Protein 1TC3 (pdb70)

Foldseek 3Di:
DVDDDDDPVLVVVLVVCVVVVHDLVVSCVVVVDDSVNSVVCVVPVPCVVPD

Radius of gyration: 10.1 Å; Cα contacts (8 Å, |Δi|>4): 27; chains: 1; bounding box: 21×24×19 Å

Secondary structure (DSSP, 8-state):
--SPPPPHHHHHHHHHHHHTT--HHHHHHHHT--HHHHHHHHH-STTTT--

CATH classification: 1.10.10.60

Structure (mmCIF, N/CA/C/O backbone):
data_1TC3
#
_entry.id   1TC3
#
_cell.length_a   37.180
_cell.length_b   202.790
_cell.length_c   62.140
_cell.angle_alpha   90.00
_cell.angle_beta   90.00
_cell.angle_gamma   90.00
#
_symmetry.space_group_name_H-M   'C 2 2 21'
#
loop_
_entity.id
_entity.type
_entity.pdbx_description
1 polymer "DNA (5'-D(*AP*GP*GP*GP*GP*GP*GP*GP*TP*CP*CP*TP*AP*TP*AP*GP*A P*AP*CP*TP*T)-3')"
2 polymer "DNA (5'-D(*AP*GP*TP*TP*CP*TP*AP*TP*AP*GP*GP*AP*CP*CP*CP*CP*C P*CP*CP*T)-3')"
3 polymer 'PROTEIN (TC3 TRANSPOSASE)'
4 water water
#
loop_
_atom_site.group_PDB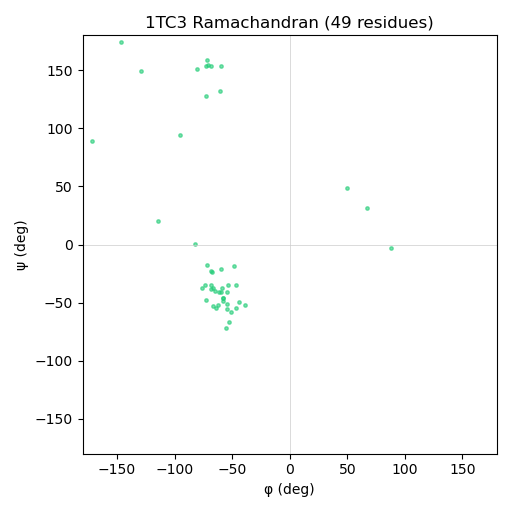
_atom_site.id
_atom_site.type_symbol
_atom_site.label_atom_id
_atom_site.label_alt_id
_atom_site.label_comp_id
_atom_site.label_asym_id
_atom_site.label_entity_id
_atom_site.label_seq_id
_atom_site.pdbx_PDB_ins_code
_atom_site.Cartn_x
_atom_site.Cartn_y
_atom_site.Cartn_z
_atom_site.occupancy
_atom_site.B_iso_or_equiv
_atom_site.auth_seq_id
_atom_site.auth_comp_id
_atom_site.auth_asym_id
_atom_site.auth_atom_id
_atom_site.pdbx_PDB_model_num
ATOM 835 N N . PRO C 3 1 ? 10.169 121.868 34.199 1.00 33.67 202 PRO C N 1
ATOM 836 C CA . PRO C 3 1 ? 9.792 123.150 34.727 1.00 33.61 20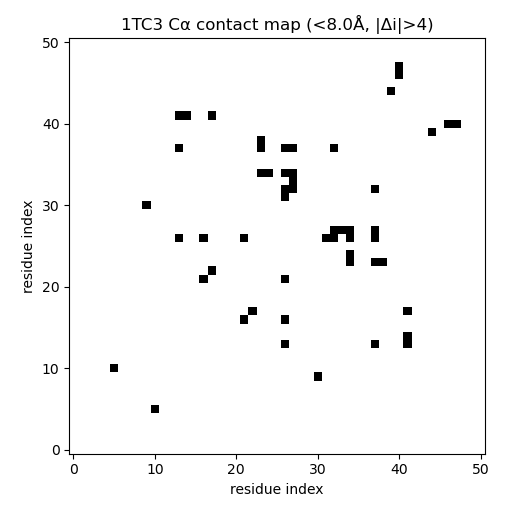2 PRO C CA 1
ATOM 837 C C . PRO C 3 1 ? 8.440 123.630 34.229 1.00 43.86 202 PRO C C 1
ATOM 838 O O . PRO C 3 1 ? 7.641 122.804 33.836 1.00 49.17 202 PRO C O 1
ATOM 842 N N . ARG C 3 2 ? 8.137 124.922 34.280 1.00 37.03 203 ARG C N 1
ATOM 843 C CA . ARG C 3 2 ? 6.820 125.337 33.854 1.00 31.47 203 ARG C CA 1
ATOM 844 C C . ARG C 3 2 ? 6.624 125.250 32.373 1.00 36.20 203 ARG C C 1
ATOM 845 O O . ARG C 3 2 ? 5.492 125.218 31.859 1.00 34.07 203 ARG C O 1
ATOM 853 N N . GLY C 3 3 ? 7.758 125.176 31.694 1.00 35.72 204 GLY C N 1
ATOM 854 C CA . GLY C 3 3 ? 7.752 125.058 30.253 1.00 28.81 204 GLY C CA 1
ATOM 855 C C . GLY C 3 3 ? 8.927 124.221 29.770 1.00 28.48 204 GLY C C 1
ATOM 856 O O . GLY C 3 3 ? 9.820 123.849 30.528 1.00 33.61 204 GLY C O 1
ATOM 857 N N . SER C 3 4 ? 8.948 123.964 28.477 1.00 20.64 205 SER C N 1
ATOM 858 C CA . SER C 3 4 ? 10.002 123.184 27.887 1.00 22.87 205 SER C CA 1
ATOM 859 C C . SER C 3 4 ? 11.330 123.874 27.886 1.00 49.48 205 SER C C 1
ATOM 860 O O . SER C 3 4 ? 11.434 125.112 27.872 1.00 61.47 205 SER C O 1
ATOM 863 N N . ALA C 3 5 ? 12.352 123.038 27.882 1.00 39.93 206 ALA C N 1
ATOM 864 C CA . ALA C 3 5 ? 13.699 123.547 27.836 1.00 40.29 206 ALA C CA 1
ATOM 865 C C . ALA C 3 5 ? 13.994 124.116 26.442 1.00 43.74 206 ALA C C 1
ATOM 866 O O . ALA C 3 5 ? 13.330 123.788 25.464 1.00 44.59 206 ALA C O 1
ATOM 868 N N . LEU C 3 6 ? 14.984 124.989 26.332 1.00 42.85 207 LEU C N 1
ATOM 869 C CA . LEU C 3 6 ? 15.293 125.624 25.056 1.00 39.08 207 LEU C CA 1
ATOM 870 C C . LEU C 3 6 ? 15.943 124.738 24.051 1.00 39.43 207 LEU C C 1
ATOM 871 O O . LEU C 3 6 ? 17.007 124.173 24.306 1.00 40.63 207 LEU C O 1
ATOM 876 N N . SER C 3 7 ? 15.327 124.732 22.882 1.00 30.82 208 SER C N 1
ATOM 877 C CA . SER C 3 7 ? 15.813 123.987 21.772 1.00 21.60 208 SER C CA 1
ATOM 878 C C . SER C 3 7 ? 17.063 124.597 21.206 1.00 42.35 208 SER C C 1
ATOM 879 O O . SER C 3 7 ? 17.331 125.785 21.305 1.00 56.70 208 SER C O 1
ATOM 882 N N . ASP C 3 8 ? 17.844 12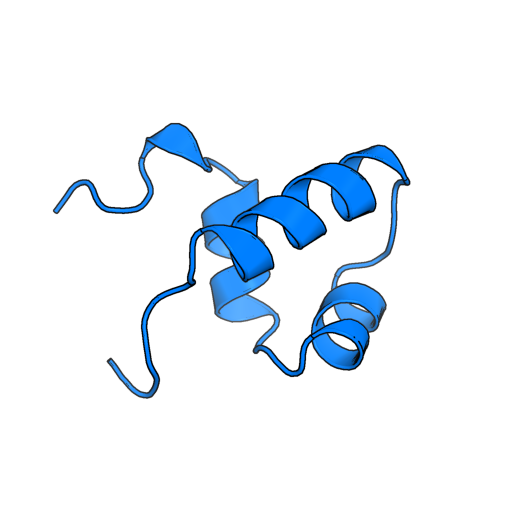3.764 20.584 1.00 48.70 209 ASP C N 1
ATOM 883 C CA . ASP C 3 8 ? 19.068 124.226 19.998 1.00 48.42 209 ASP C CA 1
ATOM 884 C C . ASP C 3 8 ? 18.834 125.395 19.075 1.00 39.78 209 ASP C C 1
ATOM 885 O O . ASP C 3 8 ? 19.673 126.281 19.017 1.00 36.59 209 ASP C O 1
ATOM 890 N N . THR C 3 9 ? 17.694 125.403 18.373 1.00 34.48 210 THR C N 1
ATOM 891 C CA . THR C 3 9 ? 17.377 126.534 17.500 1.00 41.56 210 THR C CA 1
ATOM 892 C C . THR C 3 9 ? 17.133 127.844 18.297 1.00 52.49 210 THR C C 1
ATOM 893 O O . THR C 3 9 ? 17.694 128.915 18.016 1.00 50.57 210 THR C O 1
ATOM 897 N N . GLU C 3 10 ? 16.233 127.747 19.275 1.00 36.16 211 GLU C N 1
ATOM 898 C CA . GLU C 3 10 ? 15.904 128.845 20.130 1.00 29.37 211 GLU C CA 1
ATOM 899 C C . GLU C 3 10 ? 17.218 129.327 20.713 1.00 32.40 211 GLU C C 1
ATOM 900 O O . GLU C 3 10 ? 17.644 130.467 20.582 1.00 34.41 211 GLU C O 1
ATOM 906 N N . ARG C 3 11 ? 17.938 128.446 21.336 1.00 25.74 212 ARG C N 1
ATOM 907 C CA . ARG C 3 11 ? 19.161 128.980 21.852 1.00 28.88 212 ARG C CA 1
ATOM 908 C C . ARG C 3 11 ? 20.064 129.548 20.793 1.00 24.60 212 ARG C C 1
ATOM 909 O O . ARG C 3 11 ? 20.940 130.336 21.075 1.00 32.21 212 ARG C O 1
ATOM 917 N N . ALA C 3 12 ? 19.866 129.124 19.583 1.00 25.05 213 ALA C N 1
ATOM 918 C CA . ALA C 3 12 ? 20.715 129.588 18.495 1.00 32.25 213 ALA C CA 1
ATOM 919 C C . ALA C 3 12 ? 20.319 131.000 18.100 1.00 37.08 213 ALA C C 1
ATOM 920 O O . ALA C 3 12 ? 21.132 131.835 17.749 1.00 35.13 213 ALA C O 1
ATOM 922 N N . GLN C 3 13 ? 19.030 131.243 18.144 1.00 22.12 214 GLN C N 1
ATOM 923 C CA . GLN C 3 13 ? 18.540 132.542 17.850 1.00 20.19 214 GLN C CA 1
ATOM 924 C C . GLN C 3 13 ? 19.077 133.492 18.931 1.00 37.33 214 GLN C C 1
ATOM 925 O O . GLN C 3 13 ? 19.748 134.512 18.714 1.00 45.50 214 GLN C O 1
ATOM 931 N N . LEU C 3 14 ? 18.802 133.120 20.146 1.00 28.38 215 LEU C N 1
ATOM 932 C CA . LEU C 3 14 ? 19.262 133.874 21.257 1.00 25.55 215 LEU C CA 1
ATOM 933 C C . LEU C 3 14 ? 20.708 134.231 21.128 1.00 32.33 215 LEU C C 1
ATOM 934 O O . LEU C 3 14 ? 21.146 135.250 21.620 1.00 37.03 215 LEU C O 1
ATOM 939 N N . ASP C 3 15 ? 21.504 133.374 20.558 1.00 31.53 216 ASP C N 1
ATOM 940 C CA . ASP C 3 15 ? 22.900 133.736 20.550 1.00 32.40 216 ASP C CA 1
ATOM 941 C C . ASP C 3 15 ? 23.174 134.822 19.572 1.00 33.25 216 ASP C C 1
ATOM 942 O O . ASP C 3 15 ? 24.042 135.649 19.793 1.00 37.47 216 ASP C O 1
ATOM 947 N N . VAL C 3 16 ? 22.440 134.780 18.483 1.00 22.96 217 VAL C N 1
ATOM 948 C CA . VAL C 3 16 ? 22.625 135.768 17.443 1.00 21.27 217 VAL C CA 1
ATOM 949 C C . VAL C 3 16 ? 22.075 137.108 17.893 1.00 29.06 217 VAL C C 1
ATOM 950 O O . VAL C 3 16 ? 22.759 138.112 17.808 1.00 33.82 217 VAL C O 1
ATOM 954 N N . MET C 3 17 ? 20.863 137.084 18.434 1.00 25.74 218 MET C N 1
ATOM 955 C CA . MET C 3 17 ? 20.188 138.246 18.958 1.00 23.78 218 MET C CA 1
ATOM 956 C C . MET C 3 17 ? 21.025 138.981 19.986 1.00 29.66 218 MET C C 1
ATOM 957 O O . MET C 3 17 ? 21.091 140.198 20.063 1.00 34.64 218 MET C O 1
ATOM 962 N N . LYS C 3 18 ? 21.680 138.230 20.814 1.00 27.05 219 LYS C N 1
ATOM 963 C CA . LYS C 3 18 ? 22.514 138.858 21.797 1.00 27.51 219 LYS C CA 1
ATOM 964 C C . LYS C 3 18 ? 23.640 139.573 21.083 1.00 37.62 219 LYS C C 1
ATOM 965 O O . LYS C 3 18 ? 24.072 140.658 21.426 1.00 40.29 219 LYS C O 1
ATOM 971 N N . LEU C 3 19 ? 24.118 138.895 20.060 1.00 35.08 220 LEU C N 1
ATOM 972 C CA . LEU C 3 19 ? 25.163 139.444 19.255 1.00 37.51 220 LEU C CA 1
ATOM 973 C C . LEU C 3 19 ? 24.655 140.762 18.683 1.00 40.70 220 LEU C C 1
ATOM 974 O O . LEU C 3 19 ? 25.384 141.724 18.538 1.00 40.62 220 LEU C O 1
ATOM 979 N N . LEU C 3 20 ? 23.386 140.791 18.333 1.00 31.94 221 LEU C N 1
ATOM 980 C CA . LEU C 3 20 ? 22.807 141.977 17.759 1.00 26.92 221 LEU C CA 1
ATOM 981 C C . LEU C 3 20 ? 22.399 142.975 18.832 1.00 33.02 221 LEU C C 1
ATOM 982 O O . LEU C 3 20 ? 21.910 144.060 18.561 1.00 33.15 221 LEU C O 1
ATOM 987 N N . ASN C 3 21 ? 22.633 142.609 20.074 1.00 27.81 222 ASN C N 1
ATOM 988 C CA . ASN C 3 21 ? 22.318 143.523 21.147 1.00 27.73 222 ASN C CA 1
ATOM 989 C C . ASN C 3 21 ? 20.834 143.766 21.318 1.00 30.60 222 ASN C C 1
ATOM 990 O O . ASN C 3 21 ? 20.412 144.836 21.723 1.00 36.10 222 ASN C O 1
ATOM 995 N N . VAL C 3 22 ? 20.008 142.774 21.025 1.00 29.64 223 VAL C N 1
ATOM 996 C CA . VAL C 3 22 ? 18.570 142.930 21.171 1.00 15.26 223 VAL C CA 1
ATOM 997 C C . VAL C 3 22 ? 18.257 142.929 22.618 1.00 28.95 223 VAL C C 1
ATOM 998 O O . VAL C 3 22 ? 18.987 142.367 23.417 1.00 50.76 223 VAL C O 1
ATOM 1002 N N . SER C 3 23 ? 17.172 143.559 22.961 1.00 29.31 224 SER C N 1
ATOM 1003 C CA . SER C 3 23 ? 16.779 143.642 24.332 1.00 26.19 224 SER C CA 1
ATOM 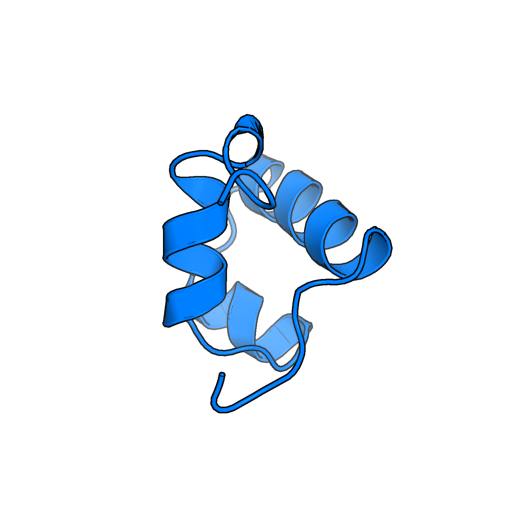1004 C C . SER C 3 23 ? 16.102 142.376 24.746 1.00 33.31 224 SER C C 1
ATOM 1005 O O . SER C 3 23 ? 15.460 141.724 23.922 1.00 39.15 224 SER C O 1
ATOM 1008 N N . LEU C 3 24 ? 16.253 142.107 26.045 1.00 21.15 225 LEU C N 1
ATOM 1009 C CA . LEU C 3 24 ? 15.651 140.964 26.654 1.00 19.83 225 LEU C CA 1
ATOM 1010 C C . LEU C 3 24 ? 14.211 140.874 26.227 1.00 37.60 225 LEU C C 1
ATOM 1011 O O . LEU C 3 24 ? 13.711 139.862 25.698 1.00 46.24 225 LEU C O 1
ATOM 1016 N N . HIS C 3 25 ? 13.540 141.973 26.463 1.00 20.07 226 HIS C N 1
ATOM 1017 C CA . HIS C 3 25 ? 12.141 142.003 26.172 1.00 15.49 226 HIS C CA 1
ATOM 1018 C C . HIS C 3 25 ? 11.843 141.729 24.721 1.00 21.89 226 HIS C C 1
ATOM 1019 O O . HIS C 3 25 ? 10.882 141.078 24.402 1.00 32.03 226 HIS C O 1
ATOM 1026 N N . GLU C 3 26 ? 12.620 142.265 23.810 1.00 27.35 227 GLU C N 1
ATOM 1027 C CA . GLU C 3 26 ? 12.277 142.018 22.431 1.00 25.54 227 GLU C CA 1
ATOM 1028 C C . GLU C 3 26 ? 12.505 140.553 22.081 1.00 39.07 227 GLU C C 1
ATOM 1029 O O . GLU C 3 26 ? 11.743 139.878 21.366 1.00 38.73 227 GLU C O 1
ATOM 1035 N N . MET C 3 27 ? 13.578 140.041 22.652 1.00 36.00 228 MET C N 1
ATOM 1036 C CA . MET C 3 27 ? 13.968 138.658 22.490 1.00 28.52 228 MET C CA 1
ATOM 1037 C C . MET C 3 27 ? 12.790 137.761 22.875 1.00 29.94 228 MET C C 1
ATOM 1038 O O . MET C 3 27 ? 12.354 136.885 22.149 1.00 35.38 228 MET C O 1
ATOM 1043 N N . SER C 3 28 ? 12.211 137.985 24.032 1.00 22.31 229 SER C N 1
ATOM 1044 C CA . SER C 3 28 ? 11.089 137.150 24.379 1.00 19.46 229 SER C CA 1
ATOM 1045 C C . SER C 3 28 ? 10.028 137.248 23.363 1.0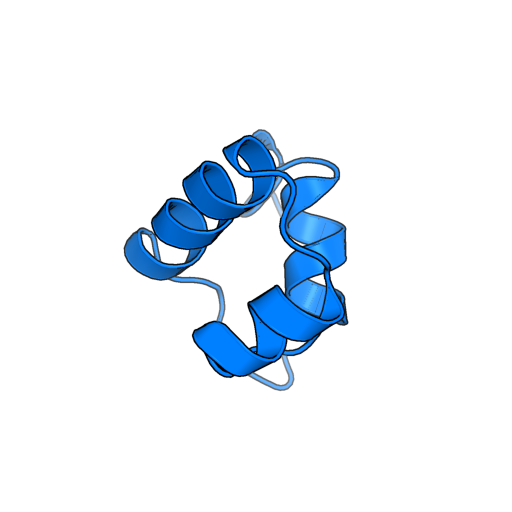0 26.88 229 SER C C 1
ATOM 1046 O O . SER C 3 28 ? 9.448 136.278 22.956 1.00 34.73 229 SER C O 1
ATOM 1049 N N . ARG C 3 29 ? 9.724 138.439 22.961 1.00 27.53 230 ARG C N 1
ATOM 1050 C CA . ARG C 3 29 ? 8.632 138.517 22.034 1.00 30.29 230 ARG C CA 1
ATOM 1051 C C . ARG C 3 29 ? 8.940 137.775 20.785 1.00 34.89 230 ARG C C 1
ATOM 1052 O O . ARG C 3 29 ? 8.101 137.076 20.205 1.00 35.30 230 ARG C O 1
ATOM 1060 N N . LYS C 3 30 ? 10.174 137.947 20.392 1.00 27.74 231 LYS C N 1
ATOM 1061 C CA . LYS C 3 30 ? 10.590 137.327 19.165 1.00 31.65 231 LYS C CA 1
ATOM 1062 C C . LYS C 3 30 ? 10.413 135.808 19.141 1.00 39.52 231 LYS C C 1
ATOM 1063 O O . LYS C 3 30 ? 9.889 135.278 18.179 1.00 38.71 231 LYS C O 1
ATOM 1069 N N . ILE C 3 31 ? 10.814 135.084 20.193 1.00 31.36 232 ILE C N 1
ATOM 1070 C CA . ILE C 3 31 ? 10.650 133.640 20.156 1.00 23.77 232 ILE C CA 1
ATOM 1071 C C . ILE C 3 31 ? 9.669 133.113 21.168 1.00 33.38 232 ILE C C 1
ATOM 1072 O O . ILE C 3 31 ? 9.631 131.940 21.529 1.00 41.82 232 ILE C O 1
ATOM 1077 N N . SER C 3 32 ? 8.836 133.988 21.609 1.00 22.18 233 SER C N 1
ATOM 1078 C CA . SER C 3 32 ? 7.837 133.568 22.556 1.00 21.59 233 SER C CA 1
ATOM 1079 C C . SER C 3 32 ? 8.330 132.786 23.745 1.00 29.73 233 SER C C 1
ATOM 1080 O O . SER C 3 32 ? 7.747 131.794 24.111 1.00 44.88 233 SER C O 1
ATOM 1083 N N . ARG C 3 33 ? 9.363 133.269 24.401 1.00 29.06 234 ARG C N 1
ATOM 1084 C CA . ARG C 3 33 ? 9.891 132.648 25.586 1.00 25.48 234 ARG C CA 1
ATOM 1085 C C . ARG C 3 33 ? 10.019 133.678 26.692 1.00 33.56 234 ARG C C 1
ATOM 1086 O O . ARG C 3 33 ? 10.254 134.838 26.440 1.00 37.12 234 ARG C O 1
ATOM 1094 N N . SER C 3 34 ? 9.876 133.245 27.924 1.00 38.98 235 SER C N 1
ATOM 1095 C CA . SER C 3 34 ? 9.999 134.093 29.085 1.00 33.62 235 SER C CA 1
ATOM 1096 C C . SER C 3 34 ? 11.392 134.724 29.131 1.00 44.70 235 SER C C 1
ATOM 1097 O O . SER C 3 34 ? 12.378 134.195 28.608 1.00 46.95 235 SER C O 1
ATOM 1100 N N . ARG C 3 35 ? 11.453 135.884 29.776 1.00 38.31 236 ARG C N 1
ATOM 1101 C CA . ARG C 3 35 ? 12.675 136.635 29.908 1.00 33.67 236 ARG C CA 1
ATOM 1102 C C . ARG C 3 35 ? 13.617 135.841 30.769 1.00 36.59 236 ARG C C 1
ATOM 1103 O O . ARG C 3 35 ? 14.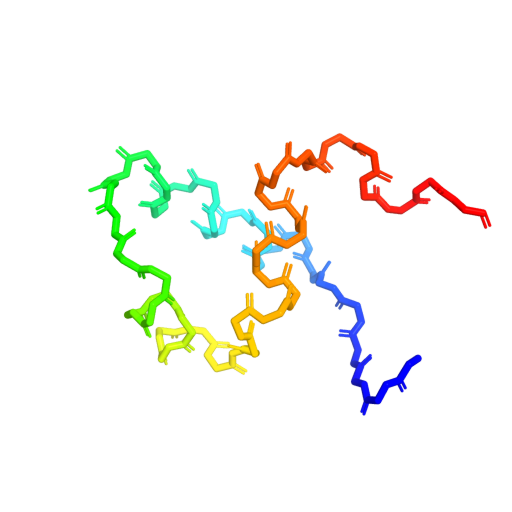825 135.799 30.511 1.00 35.10 236 ARG C O 1
ATOM 1111 N N . HIS C 3 36 ? 12.975 135.203 31.763 1.00 28.71 237 HIS C N 1
ATOM 1112 C CA . HIS C 3 36 ? 13.615 134.360 32.738 1.00 26.60 237 HIS C CA 1
ATOM 1113 C C . HIS C 3 36 ? 14.497 133.329 32.072 1.00 32.99 237 HIS C C 1
ATOM 1114 O O . HIS C 3 36 ? 15.694 133.257 32.331 1.00 31.53 237 HIS C O 1
ATOM 1121 N N . CYS C 3 37 ? 13.950 132.493 31.209 1.00 27.49 238 CYS C N 1
ATOM 1122 C CA . CYS C 3 37 ? 14.880 131.549 30.658 1.00 32.38 238 CYS C CA 1
ATOM 1123 C C . CYS C 3 37 ? 15.946 132.255 29.884 1.00 39.19 238 CYS C C 1
ATOM 1124 O O . CYS C 3 37 ? 17.155 132.077 30.103 1.00 42.99 238 CYS C O 1
ATOM 1127 N N . ILE C 3 38 ? 15.474 133.090 28.979 1.00 34.97 239 ILE C N 1
ATOM 1128 C CA . ILE C 3 38 ? 16.393 133.844 28.154 1.00 28.38 239 ILE C CA 1
ATOM 1129 C C . ILE C 3 38 ? 17.548 134.424 28.950 1.00 26.44 239 ILE C C 1
ATOM 1130 O O . ILE C 3 38 ? 18.722 134.280 28.599 1.00 27.56 239 ILE C O 1
ATOM 1135 N N . ARG C 3 39 ? 17.203 135.076 30.049 1.00 21.81 240 ARG C N 1
ATOM 1136 C CA . ARG C 3 39 ? 18.217 135.691 30.887 1.00 22.61 240 ARG C CA 1
ATOM 1137 C C . ARG C 3 39 ? 19.260 134.683 31.314 1.00 41.33 240 ARG C C 1
ATOM 1138 O O . ARG C 3 39 ? 20.402 134.683 30.826 1.00 40.77 240 ARG C O 1
ATOM 1146 N N . VAL C 3 40 ? 18.818 133.802 32.211 1.00 39.34 241 VAL C N 1
ATOM 1147 C CA . VAL C 3 40 ? 19.646 132.753 32.762 1.00 36.32 241 VAL C CA 1
ATOM 1148 C C . VAL C 3 40 ? 20.580 132.130 31.736 1.00 35.81 241 VAL C C 1
ATOM 1149 O O . VAL C 3 40 ? 21.780 132.054 31.958 1.00 43.11 241 VAL C O 1
ATOM 1153 N N . TYR C 3 41 ? 20.022 131.706 30.610 1.00 31.89 242 TYR C N 1
ATOM 1154 C CA . TYR C 3 41 ? 20.789 131.096 29.544 1.00 31.14 242 TYR C CA 1
ATOM 1155 C C . TYR C 3 41 ? 21.895 131.974 28.997 1.00 38.06 242 TYR C C 1
ATOM 1156 O O . TYR C 3 41 ? 23.007 131.513 28.803 1.00 42.35 242 TYR C O 1
ATOM 1165 N N . LEU C 3 42 ? 21.581 133.226 28.693 1.00 33.16 243 LEU C N 1
ATOM 1166 C CA . LEU C 3 42 ? 22.587 134.091 28.132 1.00 31.00 243 LEU C CA 1
ATOM 1167 C C . LEU C 3 42 ? 23.660 134.419 29.153 1.00 36.17 243 LEU C C 1
ATOM 1168 O O . LEU C 3 42 ? 24.790 134.794 28.821 1.00 32.80 243 LEU C O 1
ATOM 1173 N N . LYS C 3 43 ? 23.301 134.293 30.418 1.00 32.61 244 LYS C N 1
ATOM 1174 C CA . LYS C 3 43 ? 24.276 134.646 31.422 1.00 36.98 244 LYS C CA 1
ATOM 1175 C C . LYS C 3 43 ? 25.423 133.651 31.398 1.00 56.03 244 LYS C C 1
ATOM 1176 O O . LYS C 3 43 ? 26.556 133.931 31.797 1.00 53.46 244 LYS C O 1
ATOM 1182 N N . ASP C 3 44 ? 25.077 132.476 30.879 1.00 60.73 245 ASP C N 1
ATOM 1183 C CA . ASP C 3 44 ? 25.967 131.345 30.725 1.00 57.35 245 ASP C CA 1
ATOM 1184 C C . ASP C 3 44 ? 25.294 130.260 29.933 1.00 59.23 245 ASP C C 1
ATOM 1185 O O . ASP C 3 44 ? 24.632 129.393 30.488 1.00 68.92 245 ASP C O 1
ATOM 1190 N N . PRO C 3 45 ? 25.463 130.340 28.639 1.00 48.39 246 PRO C N 1
ATOM 1191 C CA . PRO C 3 45 ? 24.863 129.412 27.714 1.00 53.56 246 PRO C CA 1
ATOM 1192 C C . PRO C 3 45 ? 25.473 128.032 27.838 1.00 67.35 246 PRO C C 1
ATOM 1193 O O . PRO C 3 45 ? 24.788 127.015 27.686 1.00 64.54 246 PRO C O 1
ATOM 1197 N N . VAL C 3 46 ? 26.772 128.014 28.119 1.00 68.61 247 VAL C N 1
ATOM 1198 C CA . VAL C 3 46 ? 27.471 126.757 28.295 1.00 69.04 247 VAL C CA 1
ATOM 1199 C C . VAL C 3 46 ? 26.759 125.887 29.320 1.00 78.56 247 VAL C C 1
ATOM 1200 O O . VAL C 3 46 ? 26.205 124.824 29.009 1.00 78.76 247 VAL C O 1
ATOM 1204 N N . SER C 3 47 ? 26.793 126.395 30.557 1.00 73.41 248 SER C N 1
ATOM 1205 C CA . SER C 3 47 ? 26.214 125.748 31.709 1.00 70.08 248 SER C CA 1
ATOM 1206 C C . SER C 3 47 ? 24.802 125.246 31.530 1.00 60.80 248 SER C C 1
ATOM 1207 O O . SER C 3 47 ? 24.332 124.381 32.279 1.00 58.66 248 SER C O 1
ATOM 1210 N N . TYR C 3 48 ? 24.137 125.768 30.515 1.00 55.69 249 TYR C N 1
ATOM 1211 C CA . TYR C 3 48 ? 22.781 125.324 30.241 1.00 57.04 249 TYR C CA 1
ATOM 1212 C C . TYR C 3 48 ? 22.802 123.846 29.952 1.00 67.38 249 TYR C C 1
ATOM 1213 O O . TYR C 3 48 ? 23.625 123.387 29.155 1.00 67.93 249 TYR C O 1
ATOM 1222 N N . GLY C 3 49 ? 21.898 123.122 30.603 1.00 75.09 250 GLY C N 1
ATOM 1223 C CA . GLY C 3 49 ? 21.818 121.681 30.426 1.00 78.60 250 GLY C CA 1
ATOM 1224 C C . GLY C 3 49 ? 22.721 120.911 31.383 1.00 80.87 250 GLY C C 1
ATOM 1225 O O . GLY C 3 49 ? 22.724 119.689 31.385 1.00 78.65 250 GLY C O 1
ATOM 1226 N N . THR C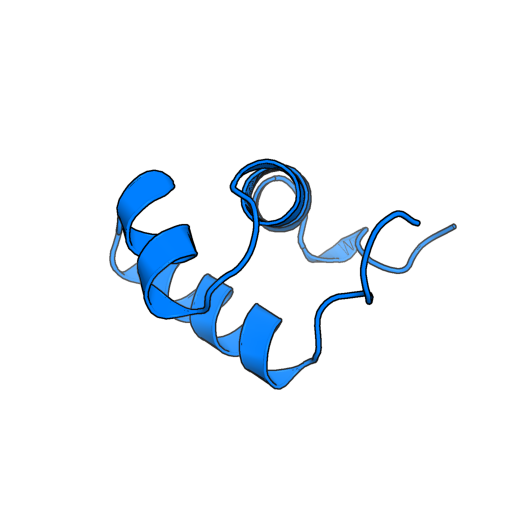 3 50 ? 23.490 121.635 32.194 1.00 81.69 251 THR C N 1
ATOM 1227 C CA . THR C 3 50 ? 24.370 121.016 33.166 1.00 83.30 251 THR C CA 1
ATOM 1228 C C . THR C 3 50 ? 23.659 120.945 34.510 1.00 96.77 251 THR C C 1
ATOM 1229 O O . THR C 3 50 ? 23.678 121.907 35.272 1.00 100.00 251 THR C O 1
ATOM 1233 N N . SER C 3 51 ? 23.006 119.820 34.809 1.00 99.83 252 SER C N 1
ATOM 1234 C CA . SER C 3 51 ? 22.280 119.687 36.075 1.00 100.00 252 SER C CA 1
ATOM 1235 C C . SER C 3 51 ? 22.103 118.229 36.567 1.00 100.00 252 SER C C 1
ATOM 1236 O O . SER C 3 51 ? 21.069 117.534 36.469 1.00 94.86 252 SER C O 1
#

Solvent-accessible surface area: 3995 Å² total; per-residue (Å²): 177,254,48,84,79,10,50,102,87,31,68,54,82,0,55,72,27,112,138,124,133,39,61,51,110,62,1,17,153,116,27,96,47,65,99,127,31,0,100,78,8,33,177,58,56,126,57,73,77,101,163

B-factor: mean 47.75, std 24.76, range [4.97, 100.0]

Sequence (51 aa):
PRGSALSDTERAQLDVMKLLNVSLHEMSRKISRSRHCIRVYLKDPVSYGTS

Nearest PDB structures (foldseek):
  1tc3-assembly1_C  TM=1.020E+00  e=9.839E-08  Caenorhabditis elegans
  1u78-assembly1_A  TM=1.007E+00  e=7.759E-07  Caenorhabditis elegans
  1pdn-assembly1_C  TM=7.954E-01  e=2.975E-01  Drosophila melanogaster
  2r0q-assembly1_F  TM=9.492E-01  e=6.813E+00  Staphylococcus aureus
  4hri-assembly1_B  TM=6.328E-01  e=8.320E+00  Nostoc sp. PCC 7120 = FACHB-418

Organism: Caenorhabditis elegans (NCBI:txid6239)

InterPro domains:
  IPR009057 Homedomain-like superfamily [SSF46689] (2-51)
  IPR009057 Homedomain-like superfamily [SSF46689] (55-104)
  IPR025898 Tc3 transposase, DNA binding domain [PF11427] (3-52)
  IPR036388 Winged helix-like DNA-binding domain superfamily [G3DSA:1.10.10.10] (60-104)
  IPR036397 Ribonuclease H superfamily [G3DSA:3.30.420.10] (107-329)
  IPR038717 Tc1-like transposase, DDE domain [PF13358] (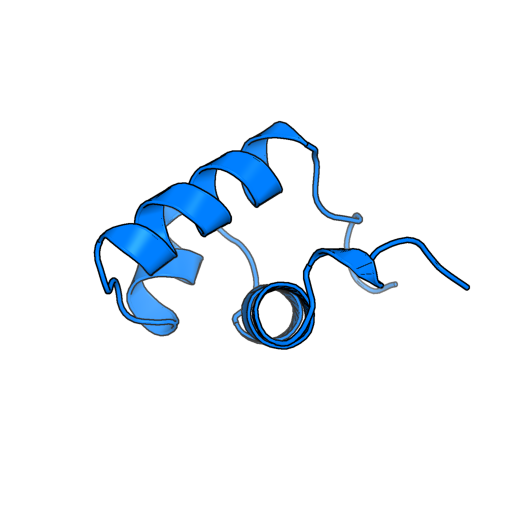140-287)
  IPR048703 Transposable element Tc3 transposase-like, DNA-binding HTH domain [PF21517] (64-103)
  IPR052338 Transposase_5 [PTHR23022] (7-308)